Protein AF-A0A7H4N7N7-F1 (afdb_monomer_lite)

InterPro domains:
  IPR001460 Penicillin-binding protein, transpeptidase [PF00905] (52-76)
  IPR012338 Beta-lactamase/transpeptidase-like [G3DSA:3.40.710.10] (10-76)
  IPR012338 Beta-lactamase/transpeptidase-like [SSF56601] (3-76)
  IPR050515 Class D beta-lactamase/transpeptidase [PTHR30627] (1-75)

Sequence (76 aa):
MRKDRYGRVIEDISSTDSQAAHNLALSIDERLQALVYRELNNAVAFNKAESGTAVLVDVNTGEVLAMANSPSYNPK

pLDDT: mean 89.59, std 13.69, range [53.22, 98.75]

Organism: NCBI:txid1134687

Structure (mmCIF, N/CA/C/O backbone):
data_AF-A0A7H4N7N7-F1
#
_entry.id   AF-A0A7H4N7N7-F1
#
loop_
_atom_site.group_PDB
_atom_site.id
_atom_site.type_symbol
_atom_site.label_atom_id
_atom_site.label_alt_id
_atom_site.label_comp_id
_atom_site.label_asym_id
_atom_site.label_entity_id
_atom_site.labe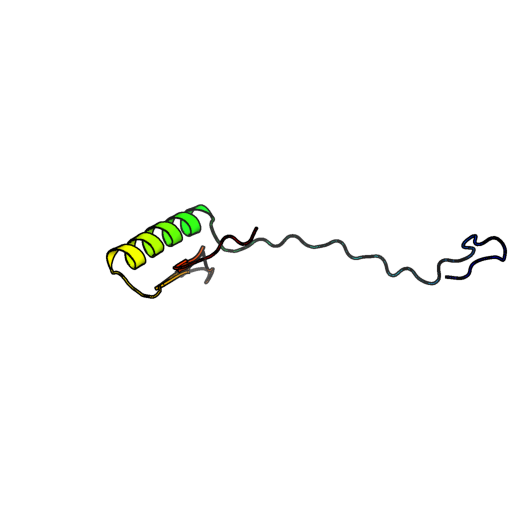l_seq_id
_atom_site.pdbx_PDB_ins_code
_atom_site.Cartn_x
_atom_site.Cartn_y
_atom_site.Cartn_z
_atom_site.occupancy
_atom_site.B_iso_or_equiv
_atom_site.auth_seq_id
_atom_site.auth_comp_id
_atom_site.auth_asym_id
_atom_site.auth_atom_id
_atom_site.pdbx_PDB_model_num
ATOM 1 N N . MET A 1 1 ? 42.982 12.701 -16.639 1.00 60.28 1 MET A N 1
ATOM 2 C CA . MET A 1 1 ? 42.984 13.993 -17.359 1.00 60.28 1 MET A CA 1
ATOM 3 C C . MET A 1 1 ? 44.394 14.554 -17.410 1.00 60.28 1 MET A C 1
ATOM 5 O O . MET A 1 1 ? 44.980 14.772 -16.353 1.00 60.28 1 MET A O 1
ATOM 9 N N . ARG A 1 2 ? 44.942 14.791 -18.606 1.00 53.22 2 ARG A N 1
ATOM 10 C CA . ARG A 1 2 ? 46.215 15.512 -18.775 1.00 53.22 2 ARG A CA 1
ATOM 11 C C . ARG A 1 2 ? 45.925 16.913 -19.318 1.00 53.22 2 ARG A C 1
ATOM 13 O O . ARG A 1 2 ? 45.296 17.047 -20.365 1.00 53.22 2 ARG A O 1
ATOM 20 N N . LYS A 1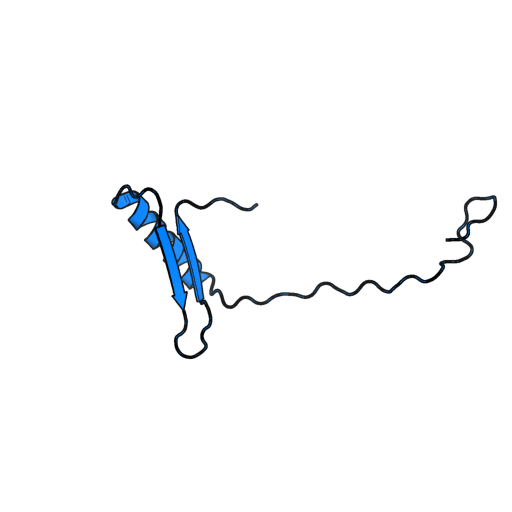 3 ? 46.335 17.952 -18.584 1.00 67.44 3 LYS A N 1
ATOM 21 C CA . LYS A 1 3 ? 46.157 19.365 -18.966 1.00 67.44 3 LYS A CA 1
ATOM 22 C C . LYS A 1 3 ? 47.496 19.982 -19.372 1.00 67.44 3 LYS A C 1
ATOM 24 O O . LYS A 1 3 ? 48.529 19.617 -18.815 1.00 67.44 3 LYS A O 1
ATOM 29 N N . ASP A 1 4 ? 47.480 20.894 -20.340 1.00 72.25 4 ASP A N 1
ATOM 30 C CA . ASP A 1 4 ? 48.644 21.693 -20.727 1.00 72.25 4 ASP A CA 1
ATOM 31 C C . ASP A 1 4 ? 48.948 22.806 -19.706 1.00 72.25 4 ASP A C 1
ATOM 33 O O . ASP A 1 4 ? 48.180 23.064 -18.776 1.00 72.25 4 ASP A O 1
ATOM 37 N N . ARG A 1 5 ? 50.073 23.507 -19.895 1.00 72.06 5 ARG A N 1
ATOM 38 C CA . ARG A 1 5 ? 50.494 24.639 -19.043 1.00 72.06 5 ARG A CA 1
ATOM 39 C C . ARG A 1 5 ? 49.577 25.871 -19.105 1.00 72.06 5 ARG A C 1
ATOM 41 O O . ARG A 1 5 ? 49.775 26.804 -18.337 1.00 72.06 5 ARG A O 1
ATOM 48 N N . TYR A 1 6 ? 48.607 25.889 -20.017 1.00 75.12 6 TYR A N 1
ATOM 49 C CA . TYR A 1 6 ? 47.570 26.912 -20.152 1.00 75.12 6 TYR A CA 1
ATOM 50 C C . TYR A 1 6 ? 46.200 26.407 -19.658 1.00 75.12 6 TYR A C 1
ATOM 52 O O . TYR A 1 6 ? 45.188 27.065 -19.887 1.00 75.12 6 TYR A O 1
ATOM 60 N N . GLY A 1 7 ? 46.152 25.247 -18.988 1.00 69.62 7 GLY A N 1
ATOM 61 C CA . GLY A 1 7 ? 44.941 24.657 -18.417 1.00 69.62 7 GLY A CA 1
ATOM 62 C C . GLY A 1 7 ? 44.033 23.935 -19.418 1.00 69.62 7 GLY A C 1
ATOM 63 O O . GLY A 1 7 ? 42.955 23.482 -19.028 1.00 69.62 7 GLY A O 1
ATOM 64 N N . ARG A 1 8 ? 44.443 23.793 -20.682 1.00 74.69 8 ARG A N 1
ATOM 65 C CA . ARG A 1 8 ? 43.661 23.136 -21.738 1.00 74.69 8 ARG A CA 1
ATOM 66 C C . ARG A 1 8 ? 43.804 21.626 -21.601 1.00 74.69 8 ARG A C 1
ATOM 68 O O . ARG A 1 8 ? 44.911 21.111 -21.462 1.00 74.69 8 ARG A O 1
ATOM 75 N N . VAL A 1 9 ? 42.687 20.910 -21.610 1.00 69.44 9 VAL A N 1
ATOM 76 C CA . VAL A 1 9 ? 42.678 19.443 -21.548 1.00 69.44 9 VAL A CA 1
ATOM 77 C C . VAL A 1 9 ? 43.183 18.911 -22.890 1.00 69.44 9 VAL A C 1
ATOM 79 O O . VAL A 1 9 ? 42.579 19.206 -23.915 1.00 69.44 9 VAL A O 1
ATOM 82 N N . ILE A 1 10 ? 44.304 18.182 -22.893 1.00 66.06 10 ILE A N 1
ATOM 83 C CA . ILE A 1 10 ? 44.875 17.593 -24.120 1.00 66.06 10 ILE A CA 1
ATOM 84 C C . ILE A 1 10 ? 44.392 16.149 -24.308 1.00 66.06 10 ILE A C 1
ATOM 86 O O . ILE A 1 10 ? 44.343 15.667 -25.433 1.00 66.06 10 ILE A O 1
ATOM 90 N N . GLU A 1 11 ? 44.024 15.448 -23.231 1.00 56.97 11 GLU A N 1
ATOM 91 C CA . GLU A 1 11 ? 43.660 14.031 -23.322 1.00 56.97 11 GLU A CA 1
ATOM 92 C C . GLU A 1 11 ? 42.692 13.615 -22.206 1.00 56.9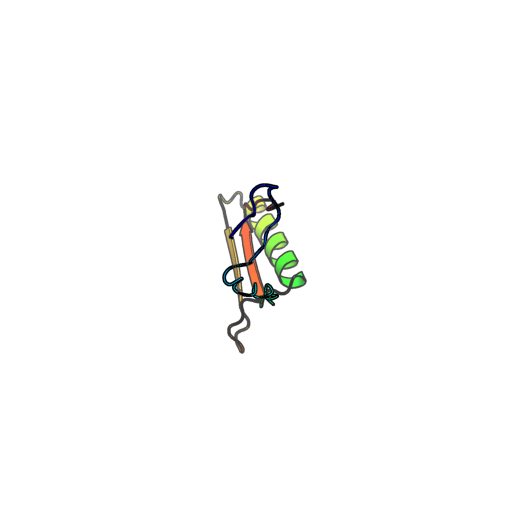7 11 GLU A C 1
ATOM 94 O O . GLU A 1 11 ? 42.978 13.799 -21.008 1.00 56.97 11 GLU A O 1
ATOM 99 N N . ASP A 1 12 ? 41.552 13.055 -22.621 1.00 58.62 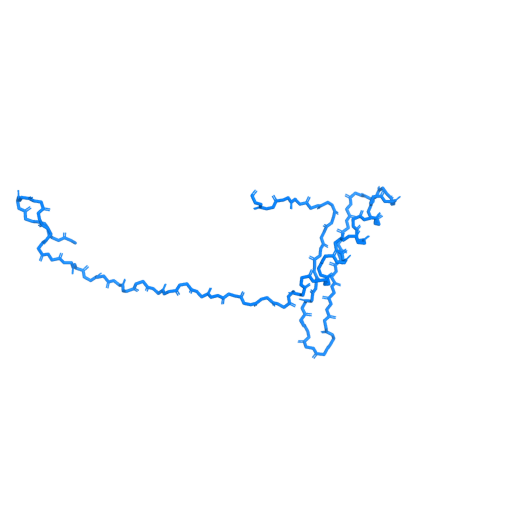12 ASP A N 1
ATOM 100 C CA . ASP A 1 12 ? 40.558 12.439 -21.746 1.00 58.62 12 ASP A CA 1
ATOM 101 C C . ASP A 1 12 ? 40.896 10.952 -21.597 1.00 58.62 12 ASP A C 1
ATOM 103 O O . ASP A 1 12 ? 40.779 10.151 -22.523 1.00 58.62 12 ASP A O 1
ATOM 107 N N . ILE A 1 13 ? 41.436 10.603 -20.433 1.00 61.88 13 ILE A N 1
ATOM 108 C CA . ILE A 1 13 ? 41.954 9.265 -20.148 1.00 61.88 13 ILE A CA 1
ATOM 109 C C . ILE A 1 13 ? 40.751 8.432 -19.708 1.00 61.88 13 ILE A C 1
ATOM 111 O O . ILE A 1 13 ? 40.295 8.599 -18.580 1.00 61.88 13 ILE A O 1
ATOM 115 N N . SER A 1 14 ? 40.226 7.616 -20.627 1.00 59.69 14 SER A N 1
ATOM 116 C CA . SER A 1 14 ? 39.112 6.672 -20.444 1.00 59.69 14 SER A CA 1
ATOM 117 C C . SER A 1 14 ? 37.914 7.236 -19.666 1.00 59.69 14 SER A C 1
ATOM 119 O O . SER A 1 14 ? 37.784 7.033 -18.459 1.00 59.69 14 SER A O 1
ATOM 121 N N . SER A 1 15 ? 37.001 7.898 -20.376 1.00 64.69 15 SER A N 1
ATOM 122 C CA . SER A 1 15 ? 35.631 8.063 -19.893 1.00 64.69 15 SER A CA 1
ATOM 123 C C . SER A 1 15 ? 34.933 6.711 -20.010 1.00 64.69 15 SER A C 1
ATOM 125 O O . SER A 1 15 ? 34.722 6.225 -21.118 1.00 64.69 15 SER A O 1
ATOM 127 N N . THR A 1 16 ? 34.594 6.076 -18.890 1.00 69.31 16 THR A N 1
ATOM 128 C CA . THR A 1 16 ? 33.575 5.023 -18.914 1.00 69.31 16 THR A CA 1
ATOM 129 C C . THR A 1 16 ? 32.263 5.692 -19.304 1.00 69.31 16 THR A C 1
ATOM 131 O O . THR A 1 16 ? 31.827 6.610 -18.607 1.00 69.31 16 THR A O 1
ATOM 134 N N . ASP A 1 17 ? 31.646 5.273 -20.409 1.00 75.69 17 ASP A N 1
ATOM 135 C CA . ASP A 1 17 ? 30.337 5.792 -20.801 1.00 75.69 17 ASP A CA 1
ATOM 136 C C . ASP A 1 17 ? 29.343 5.613 -19.647 1.00 75.69 17 ASP A C 1
ATOM 138 O O . ASP A 1 17 ? 29.213 4.531 -19.063 1.00 75.69 17 ASP A O 1
ATOM 142 N N . SER A 1 18 ? 28.657 6.696 -19.282 1.00 77.25 18 SER A N 1
ATOM 143 C CA . SER A 1 18 ? 27.601 6.635 -18.278 1.00 77.25 18 SER A CA 1
ATOM 144 C C . SER A 1 18 ? 26.451 5.791 -18.824 1.00 77.25 18 SER A C 1
ATOM 146 O O . SER A 1 18 ? 25.973 6.030 -19.934 1.00 77.25 18 SER A O 1
ATOM 148 N N . GLN A 1 19 ? 25.996 4.801 -18.056 1.00 82.25 19 GLN A N 1
ATOM 149 C CA . GLN A 1 19 ? 24.786 4.071 -18.413 1.00 82.25 19 GLN A CA 1
ATOM 150 C C . GLN A 1 19 ? 23.559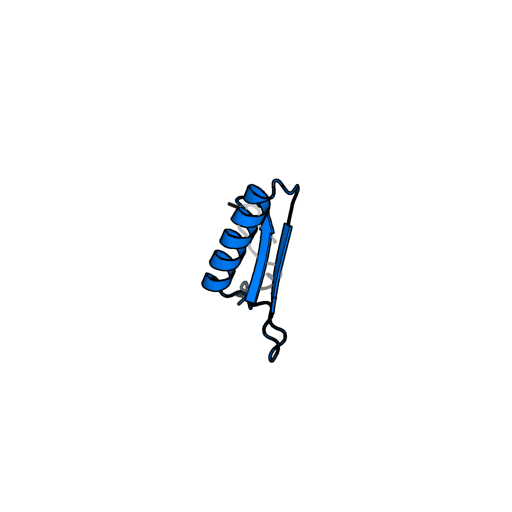 4.924 -18.103 1.00 82.25 19 GLN A C 1
ATOM 152 O O . GLN A 1 19 ? 23.429 5.469 -17.005 1.00 82.25 19 GLN A O 1
ATOM 157 N N . ALA A 1 20 ? 22.648 5.012 -19.070 1.00 85.81 20 ALA A N 1
ATOM 158 C CA . ALA A 1 20 ? 21.371 5.675 -18.869 1.00 85.81 20 ALA A CA 1
ATOM 159 C C . ALA A 1 20 ? 20.601 5.012 -17.714 1.00 85.81 20 ALA A C 1
ATOM 161 O O . ALA A 1 20 ? 20.576 3.786 -17.575 1.00 85.81 20 ALA A O 1
ATOM 162 N N . ALA A 1 21 ? 19.967 5.839 -16.882 1.00 87.62 21 ALA A N 1
ATOM 163 C CA . ALA A 1 21 ? 19.083 5.351 -15.836 1.00 87.62 21 ALA A CA 1
ATOM 164 C C . ALA A 1 21 ? 17.912 4.571 -16.451 1.00 87.62 21 ALA A C 1
ATOM 166 O O . ALA A 1 21 ? 17.420 4.902 -17.531 1.00 87.62 21 ALA A O 1
ATOM 167 N N . HIS A 1 22 ? 17.464 3.541 -15.741 1.00 91.25 22 HIS A N 1
ATOM 168 C CA . HIS A 1 22 ? 16.352 2.709 -16.178 1.00 91.25 22 HIS A CA 1
ATOM 169 C C . HIS A 1 22 ? 15.067 3.178 -15.503 1.00 91.25 22 HIS A C 1
ATOM 171 O O . HIS A 1 22 ? 15.060 3.503 -14.315 1.00 91.25 22 HIS A O 1
ATOM 177 N N . ASN A 1 23 ? 13.972 3.173 -16.258 1.00 95.69 23 ASN A N 1
ATOM 178 C CA . ASN A 1 23 ? 12.646 3.349 -15.684 1.00 95.69 23 ASN A CA 1
ATOM 179 C C . ASN A 1 23 ? 12.229 2.063 -14.962 1.00 95.69 23 ASN A C 1
ATOM 181 O O . ASN A 1 23 ? 12.480 0.964 -15.458 1.00 95.69 23 ASN A O 1
ATOM 185 N N . LEU A 1 24 ? 11.560 2.211 -13.819 1.00 95.88 24 LEU A N 1
ATOM 186 C CA . LEU A 1 24 ? 10.982 1.104 -13.065 1.00 95.88 24 LEU A CA 1
ATOM 187 C C . LEU A 1 24 ? 9.457 1.178 -13.149 1.00 95.88 24 LEU A C 1
ATOM 189 O O . LEU A 1 24 ? 8.860 2.167 -12.725 1.00 95.88 24 LEU A O 1
ATOM 193 N N . ALA A 1 25 ? 8.838 0.126 -13.677 1.00 97.31 25 ALA A N 1
ATOM 194 C CA . ALA A 1 25 ? 7.403 -0.085 -13.554 1.00 97.31 25 ALA A CA 1
ATOM 195 C C . ALA A 1 25 ? 7.129 -0.865 -12.263 1.00 97.31 25 ALA A C 1
ATOM 197 O O . ALA A 1 25 ? 7.762 -1.889 -12.010 1.00 97.31 25 ALA A O 1
ATOM 198 N N . LEU A 1 26 ? 6.212 -0.361 -11.440 1.00 98.06 26 LEU A N 1
ATOM 199 C CA . LEU A 1 26 ? 5.777 -1.032 -10.218 1.00 98.06 26 LEU A CA 1
ATOM 200 C C . LEU A 1 26 ? 4.546 -1.894 -10.500 1.00 98.06 26 LEU A C 1
ATOM 202 O O . LEU A 1 26 ? 3.779 -1.602 -11.413 1.00 98.06 26 LEU A O 1
ATOM 206 N N . SER A 1 27 ? 4.321 -2.896 -9.652 1.00 98.44 27 SER A N 1
ATOM 207 C CA . SER A 1 27 ? 3.069 -3.662 -9.620 1.00 98.44 27 SER A CA 1
ATOM 208 C C . SER A 1 27 ? 1.901 -2.897 -8.980 1.00 98.44 27 SER A C 1
ATOM 210 O O . SER A 1 27 ? 0.755 -3.327 -9.064 1.00 98.44 27 SER A O 1
ATOM 21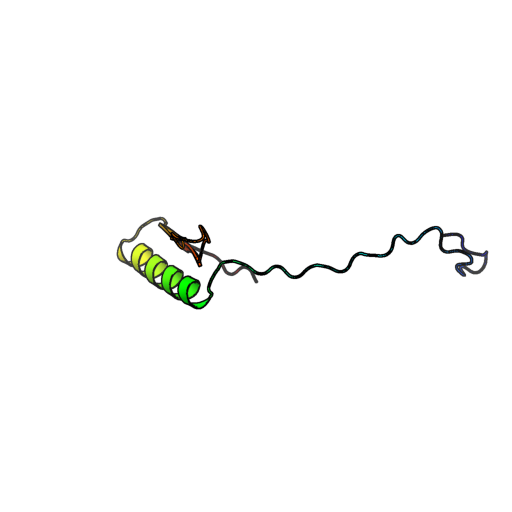2 N N . ILE A 1 28 ? 2.190 -1.778 -8.308 1.00 98.38 28 ILE A N 1
ATOM 213 C CA . ILE A 1 28 ? 1.201 -0.972 -7.593 1.00 98.38 28 ILE A CA 1
ATOM 214 C C . ILE A 1 28 ? 0.260 -0.292 -8.594 1.00 98.38 28 ILE A C 1
ATOM 216 O O . ILE A 1 28 ? 0.701 0.507 -9.421 1.00 98.38 28 ILE A O 1
ATOM 220 N N . ASP A 1 29 ? -1.043 -0.542 -8.466 1.00 98.50 29 ASP A N 1
ATOM 221 C CA . ASP A 1 29 ? -2.079 0.237 -9.147 1.00 98.50 29 ASP A CA 1
ATOM 222 C C . ASP A 1 29 ? -2.409 1.466 -8.291 1.00 98.50 29 ASP A C 1
ATOM 224 O O . ASP A 1 29 ? -2.866 1.355 -7.152 1.00 98.50 29 ASP A O 1
ATOM 228 N N . GLU A 1 30 ? -2.202 2.660 -8.845 1.00 98.25 30 GLU A N 1
ATOM 229 C CA . GLU A 1 30 ? -2.398 3.934 -8.144 1.00 98.25 30 GLU A CA 1
ATOM 230 C C . GLU A 1 30 ? -3.829 4.122 -7.603 1.00 98.25 30 GLU A C 1
ATOM 232 O O . GLU A 1 30 ? -4.030 4.702 -6.533 1.00 98.25 30 GLU A O 1
ATOM 237 N N . ARG A 1 31 ? -4.844 3.593 -8.293 1.00 98.50 31 ARG A N 1
ATOM 238 C CA . ARG A 1 31 ? -6.251 3.721 -7.884 1.00 98.50 31 ARG A CA 1
ATOM 239 C C . ARG A 1 31 ? -6.545 2.821 -6.691 1.00 98.50 31 ARG A C 1
ATOM 241 O O . ARG A 1 31 ? -7.211 3.252 -5.748 1.00 98.50 31 ARG A O 1
ATOM 248 N N . LEU A 1 32 ? -6.039 1.586 -6.724 1.00 98.56 32 LEU A N 1
ATOM 249 C CA . LEU A 1 32 ? -6.140 0.654 -5.599 1.00 98.56 32 LEU A CA 1
ATOM 250 C C . LEU A 1 32 ? -5.338 1.165 -4.402 1.00 98.56 32 LEU A C 1
ATOM 252 O O . LEU A 1 32 ? -5.838 1.140 -3.280 1.00 98.56 32 LEU A O 1
ATOM 256 N N . GLN A 1 33 ? -4.150 1.717 -4.640 1.00 98.56 33 GLN A N 1
ATOM 257 C CA . GLN A 1 33 ? -3.320 2.344 -3.618 1.00 98.56 33 GLN A CA 1
ATOM 258 C C . GLN A 1 33 ? -4.055 3.489 -2.908 1.00 98.56 33 GLN A C 1
ATOM 260 O O . GLN A 1 33 ? -4.093 3.528 -1.676 1.00 98.56 33 GLN A O 1
ATOM 265 N N . ALA A 1 34 ? -4.683 4.394 -3.664 1.00 98.44 34 ALA A N 1
ATOM 266 C CA . ALA A 1 34 ? -5.448 5.508 -3.107 1.00 98.44 34 ALA A CA 1
ATOM 267 C C . ALA A 1 34 ? -6.664 5.035 -2.293 1.00 98.44 34 ALA A C 1
ATOM 269 O O . ALA A 1 34 ? -6.945 5.579 -1.222 1.00 98.44 34 ALA A O 1
ATOM 270 N N . LEU A 1 35 ? -7.370 4.006 -2.776 1.00 98.62 35 LEU A N 1
ATOM 271 C CA . LEU A 1 35 ? -8.481 3.379 -2.059 1.00 98.62 35 LEU A CA 1
ATOM 272 C C . LEU A 1 35 ? -8.011 2.766 -0.733 1.00 98.62 35 LEU A C 1
ATOM 274 O O . LEU A 1 35 ? -8.549 3.108 0.317 1.00 98.62 35 LEU A O 1
ATOM 278 N N . VAL A 1 36 ? -6.989 1.906 -0.770 1.00 98.62 36 VAL A N 1
ATOM 279 C CA . VAL A 1 36 ? -6.461 1.209 0.413 1.00 98.62 36 VAL A CA 1
ATOM 280 C C . VAL A 1 36 ? -5.955 2.201 1.456 1.00 98.62 36 VAL A C 1
ATOM 282 O O . VAL A 1 36 ? -6.292 2.067 2.630 1.00 98.62 36 VAL A O 1
ATOM 285 N N . TYR A 1 37 ? -5.207 3.229 1.044 1.00 98.44 37 TYR A N 1
ATOM 286 C CA . TYR A 1 37 ? -4.740 4.271 1.956 1.00 98.44 37 TYR A CA 1
ATOM 287 C C . TYR A 1 37 ? -5.901 5.003 2.637 1.00 98.44 37 TYR A C 1
ATOM 289 O O . TYR A 1 37 ? -5.891 5.160 3.858 1.00 98.44 37 TYR A O 1
ATOM 297 N N . ARG A 1 38 ? -6.918 5.422 1.872 1.00 98.50 38 ARG A N 1
ATOM 298 C CA . ARG A 1 38 ? -8.072 6.148 2.414 1.00 98.50 38 ARG A CA 1
ATOM 299 C C . ARG A 1 38 ? -8.820 5.318 3.453 1.00 98.50 38 ARG A C 1
ATOM 301 O O . ARG A 1 38 ? -9.078 5.816 4.547 1.00 98.50 38 ARG A O 1
ATOM 308 N N . GLU A 1 39 ? -9.150 4.070 3.128 1.00 98.62 39 GLU A N 1
ATOM 309 C CA . GLU A 1 39 ? -9.904 3.208 4.044 1.00 98.62 39 GLU A CA 1
ATOM 310 C C . GLU A 1 39 ? -9.078 2.835 5.281 1.00 98.62 39 GLU A C 1
ATOM 312 O O . GLU A 1 39 ? -9.595 2.891 6.397 1.00 98.62 39 GLU A O 1
ATOM 317 N N . LEU A 1 40 ? -7.780 2.548 5.119 1.00 98.75 40 LEU A N 1
ATOM 318 C CA . LEU A 1 40 ? -6.883 2.285 6.246 1.00 98.75 40 LEU A CA 1
ATOM 319 C C . LEU A 1 40 ? -6.778 3.499 7.174 1.00 98.75 40 LEU A C 1
ATOM 321 O O . LEU A 1 40 ? -6.885 3.357 8.390 1.00 98.75 40 LEU A O 1
ATOM 325 N N . ASN A 1 41 ? -6.596 4.694 6.612 1.00 98.50 41 ASN A N 1
ATOM 326 C CA . ASN A 1 41 ? -6.474 5.919 7.390 1.00 98.50 41 ASN A CA 1
ATOM 327 C C . ASN A 1 41 ? -7.767 6.238 8.155 1.00 98.50 41 ASN A C 1
ATOM 329 O O . ASN A 1 41 ? -7.718 6.572 9.339 1.00 98.50 41 ASN A O 1
ATOM 333 N N . ASN A 1 42 ? -8.923 6.062 7.508 1.00 98.56 42 ASN A N 1
ATOM 334 C CA . ASN A 1 42 ? -10.228 6.196 8.152 1.00 98.56 42 ASN A CA 1
ATOM 335 C C . ASN A 1 42 ? -10.401 5.181 9.289 1.00 98.56 42 ASN A C 1
ATOM 337 O O . ASN A 1 42 ? -10.849 5.552 10.372 1.00 98.56 42 ASN A O 1
ATOM 341 N N . ALA A 1 43 ? -10.025 3.918 9.070 1.00 98.69 43 ALA A N 1
ATOM 342 C CA . ALA A 1 43 ? -10.146 2.863 10.070 1.00 98.69 43 ALA A CA 1
ATOM 343 C C . ALA A 1 43 ? -9.238 3.105 11.284 1.00 98.69 43 ALA A C 1
ATOM 345 O O . ALA A 1 43 ? -9.698 2.972 12.419 1.00 98.69 43 ALA A O 1
ATOM 346 N N . VAL A 1 44 ? -7.978 3.498 11.075 1.00 98.69 44 VAL A N 1
ATOM 347 C CA . VAL A 1 44 ? -7.045 3.831 12.165 1.00 98.69 44 VAL A CA 1
ATOM 348 C C . VAL A 1 44 ? -7.577 5.008 12.985 1.00 98.69 44 VAL A C 1
ATOM 350 O O . VAL A 1 44 ? -7.649 4.912 14.212 1.00 98.69 44 VAL A O 1
ATOM 353 N N . ALA A 1 45 ? -8.041 6.073 12.321 1.00 98.38 45 ALA A N 1
ATOM 354 C CA . ALA A 1 45 ? -8.601 7.248 12.986 1.00 98.38 45 ALA A CA 1
ATOM 355 C C . ALA A 1 45 ? -9.887 6.928 13.766 1.00 98.38 45 ALA A C 1
ATOM 357 O O . ALA A 1 45 ? -10.012 7.297 14.934 1.00 98.38 45 ALA A O 1
ATOM 358 N N . PHE A 1 46 ? -10.829 6.210 13.146 1.00 98.62 46 PHE A N 1
ATOM 359 C CA . PHE A 1 46 ? -12.105 5.837 13.762 1.00 98.62 46 PHE A CA 1
ATOM 360 C C . PHE A 1 46 ? -11.907 4.982 15.017 1.00 98.62 46 PHE A C 1
ATOM 362 O O . PHE A 1 46 ? -12.547 5.221 16.041 1.00 98.62 46 PHE A O 1
ATOM 369 N N . ASN A 1 47 ? -10.985 4.019 14.959 1.00 98.56 47 ASN A N 1
ATOM 370 C CA . ASN A 1 47 ? -10.710 3.113 16.072 1.00 98.56 47 ASN A CA 1
ATOM 371 C C . ASN A 1 47 ? -9.718 3.679 17.095 1.00 98.56 47 ASN A C 1
ATOM 373 O O . ASN A 1 47 ? -9.450 3.017 18.096 1.00 98.56 47 ASN A O 1
ATOM 377 N N . LYS A 1 48 ? -9.171 4.883 16.870 1.00 98.06 48 LYS A N 1
ATOM 378 C CA . LYS A 1 48 ? -8.094 5.466 17.689 1.00 98.06 48 LYS A CA 1
ATOM 379 C C . LYS A 1 48 ? -6.912 4.500 17.854 1.00 98.06 48 LYS A C 1
ATOM 381 O O . LYS A 1 48 ? -6.324 4.410 18.931 1.00 98.06 48 LYS A O 1
ATOM 386 N N . ALA A 1 49 ? -6.607 3.744 16.802 1.00 98.62 49 ALA A N 1
ATOM 387 C CA . ALA A 1 49 ? -5.469 2.840 16.797 1.00 98.62 49 ALA A CA 1
ATOM 388 C C . ALA A 1 49 ? -4.167 3.647 16.714 1.00 98.62 49 ALA A C 1
ATOM 390 O O . ALA A 1 49 ? -4.137 4.729 16.131 1.00 98.62 49 ALA A O 1
ATOM 391 N N . GLU A 1 50 ? -3.085 3.108 17.273 1.00 98.44 50 GLU A N 1
ATOM 392 C CA . GLU A 1 50 ? -1.758 3.719 17.146 1.00 98.44 50 GLU A CA 1
ATOM 393 C C . GLU A 1 50 ? -1.275 3.696 15.690 1.00 98.44 50 GLU A C 1
ATOM 395 O O . GLU A 1 50 ? -0.734 4.680 15.188 1.00 98.44 50 GLU A O 1
ATOM 400 N N . SER A 1 51 ? -1.487 2.571 15.001 1.00 98.44 51 SER A N 1
ATOM 401 C CA . SER A 1 51 ? -1.120 2.399 13.600 1.00 98.44 51 SER A CA 1
ATOM 402 C C . SER A 1 51 ? -1.887 1.250 12.937 1.00 98.44 51 SER A C 1
ATOM 404 O O . SER A 1 51 ? -2.594 0.482 13.593 1.00 98.44 51 SER A O 1
ATOM 406 N N . GLY A 1 52 ? -1.743 1.132 11.618 1.00 98.31 52 GLY A N 1
ATOM 407 C CA . GLY A 1 52 ? -2.251 0.023 10.823 1.00 98.31 52 GLY A CA 1
ATOM 408 C C . GLY A 1 52 ? -1.482 -0.141 9.514 1.00 98.31 52 GLY A C 1
ATOM 409 O O . GLY A 1 52 ? -0.850 0.792 9.015 1.00 98.31 52 GLY A O 1
ATOM 410 N N . THR A 1 53 ? -1.537 -1.341 8.941 1.00 98.38 53 THR A N 1
ATOM 411 C CA . THR A 1 53 ? -0.957 -1.665 7.631 1.00 98.38 53 THR A CA 1
ATOM 412 C C . THR A 1 53 ? -1.940 -2.510 6.834 1.00 98.38 53 THR A C 1
ATOM 414 O O . THR A 1 53 ? -2.602 -3.384 7.391 1.00 98.38 53 THR A O 1
ATOM 417 N N . ALA A 1 54 ? -2.029 -2.253 5.533 1.00 98.44 54 ALA A N 1
ATOM 418 C CA . ALA A 1 54 ? -2.845 -3.011 4.598 1.00 98.44 54 ALA A CA 1
ATOM 419 C C . ALA A 1 54 ? -2.029 -3.355 3.347 1.00 98.44 54 ALA A C 1
ATOM 421 O O . ALA A 1 54 ? -1.311 -2.507 2.815 1.00 98.44 54 ALA A O 1
ATOM 422 N N . VAL A 1 55 ? -2.159 -4.598 2.879 1.00 98.44 55 VAL A N 1
ATOM 423 C CA . VAL A 1 55 ? -1.496 -5.113 1.675 1.00 98.44 55 VAL A CA 1
ATOM 424 C C . VAL A 1 55 ? -2.538 -5.822 0.817 1.00 98.44 55 VAL A C 1
ATOM 426 O O . VAL A 1 55 ? -3.288 -6.657 1.319 1.00 98.44 55 VAL A O 1
ATOM 429 N N . LEU A 1 56 ? -2.580 -5.485 -0.470 1.00 98.56 56 LEU A N 1
ATOM 430 C CA . LEU A 1 56 ? -3.437 -6.106 -1.472 1.00 98.56 56 LEU A CA 1
ATOM 431 C C . LEU A 1 56 ? -2.567 -6.799 -2.522 1.00 98.56 56 LEU A C 1
ATOM 433 O O . LEU A 1 56 ? -1.667 -6.178 -3.086 1.00 98.56 56 LEU A O 1
ATOM 437 N N . VAL A 1 57 ? -2.860 -8.071 -2.788 1.00 98.56 57 VAL A N 1
ATOM 438 C CA . VAL A 1 57 ? -2.065 -8.942 -3.663 1.00 98.56 57 VAL A CA 1
ATOM 439 C C . VAL A 1 57 ? -2.970 -9.593 -4.709 1.00 98.56 57 VAL A C 1
ATOM 441 O O . VAL A 1 57 ? -4.065 -10.047 -4.369 1.00 98.56 57 VAL A O 1
ATOM 444 N N . ASP A 1 58 ? -2.516 -9.662 -5.961 1.00 98.38 58 ASP A N 1
ATOM 445 C CA . ASP A 1 58 ? -3.130 -10.512 -6.984 1.00 98.38 58 ASP A CA 1
ATOM 446 C C . ASP A 1 58 ? -2.725 -11.972 -6.744 1.00 98.38 58 ASP A C 1
ATOM 448 O O . ASP A 1 58 ? -1.548 -12.331 -6.779 1.00 98.38 58 ASP A O 1
ATOM 452 N N . VAL A 1 59 ? -3.709 -12.832 -6.491 1.00 98.25 59 VAL A N 1
ATOM 453 C CA . VAL A 1 59 ? -3.481 -14.245 -6.157 1.00 98.25 59 VAL A CA 1
ATOM 454 C C . VAL A 1 59 ? -2.973 -15.086 -7.331 1.00 98.25 59 VAL A C 1
ATOM 456 O O . VAL A 1 59 ? -2.420 -16.159 -7.105 1.00 98.25 59 VAL A O 1
ATOM 459 N N . ASN A 1 60 ? -3.159 -14.628 -8.569 1.00 98.50 60 ASN A N 1
ATOM 460 C CA . ASN A 1 60 ? -2.754 -15.362 -9.765 1.00 98.50 60 ASN A CA 1
ATOM 461 C C . ASN A 1 60 ? -1.318 -15.024 -10.173 1.00 98.50 60 ASN A C 1
ATOM 463 O O . ASN A 1 60 ? -0.595 -15.913 -10.620 1.00 98.50 60 ASN A O 1
ATOM 467 N N . THR A 1 61 ? -0.907 -13.757 -10.031 1.00 98.06 61 THR A N 1
ATOM 468 C CA . THR A 1 61 ? 0.432 -13.288 -10.438 1.00 98.06 61 THR A CA 1
ATOM 469 C C . THR A 1 61 ? 1.410 -13.148 -9.272 1.00 98.06 61 THR A C 1
ATOM 471 O O . THR A 1 61 ? 2.621 -13.159 -9.484 1.00 98.06 61 THR A O 1
ATOM 474 N N . GLY A 1 62 ? 0.910 -13.044 -8.036 1.00 98.12 62 GLY A N 1
ATOM 475 C CA . GLY A 1 62 ? 1.711 -12.749 -6.846 1.00 98.12 62 GLY A CA 1
ATOM 476 C C . GLY A 1 62 ? 2.108 -11.275 -6.722 1.00 98.12 62 GLY A C 1
ATOM 477 O O . GLY A 1 62 ? 2.889 -10.919 -5.840 1.00 98.12 62 GLY A O 1
ATOM 478 N N . GLU A 1 63 ? 1.592 -10.410 -7.594 1.00 98.56 63 GLU A N 1
ATOM 479 C CA . GLU A 1 63 ? 1.898 -8.985 -7.600 1.00 98.56 63 GLU A CA 1
ATOM 480 C C . GLU A 1 63 ? 1.253 -8.254 -6.423 1.00 98.56 63 GLU A C 1
ATOM 482 O O . GLU A 1 63 ? 0.084 -8.464 -6.096 1.00 98.56 63 GLU A O 1
ATOM 487 N N . VAL A 1 64 ? 1.998 -7.333 -5.809 1.00 98.62 64 VAL A N 1
ATOM 488 C CA . VAL A 1 64 ? 1.442 -6.410 -4.814 1.00 98.62 64 VAL A CA 1
ATOM 489 C C . VAL A 1 64 ? 0.793 -5.247 -5.553 1.00 98.62 64 VAL A C 1
ATOM 491 O O . VAL A 1 64 ? 1.493 -4.421 -6.137 1.00 98.62 64 VAL A O 1
ATOM 494 N N . LEU A 1 65 ? -0.534 -5.174 -5.505 1.00 98.62 65 LEU A N 1
ATOM 495 C CA . LEU A 1 65 ? -1.323 -4.144 -6.182 1.00 98.62 65 LEU A CA 1
ATOM 496 C C . LEU A 1 65 ? -1.457 -2.865 -5.349 1.00 98.62 65 LEU A C 1
ATOM 498 O O . LEU A 1 65 ? -1.601 -1.781 -5.907 1.00 98.62 65 LEU A O 1
ATOM 502 N N . ALA A 1 66 ? -1.424 -2.984 -4.019 1.00 98.69 66 ALA A N 1
ATOM 503 C CA . ALA A 1 66 ? -1.404 -1.847 -3.104 1.00 98.69 66 ALA A CA 1
ATOM 504 C C . ALA A 1 66 ? -0.757 -2.221 -1.764 1.00 98.69 66 ALA A C 1
ATOM 506 O O . ALA A 1 66 ? -0.906 -3.340 -1.272 1.00 98.69 66 ALA A O 1
ATOM 507 N N . MET A 1 67 ? -0.071 -1.265 -1.147 1.00 98.44 67 MET A N 1
ATOM 508 C CA . MET A 1 67 ? 0.527 -1.396 0.179 1.00 98.44 67 MET A CA 1
ATOM 509 C C . MET A 1 67 ? 0.498 -0.042 0.880 1.00 98.44 67 MET A C 1
ATOM 511 O O . MET A 1 67 ? 1.106 0.915 0.406 1.00 98.44 67 MET A O 1
ATOM 515 N N . ALA A 1 68 ? -0.184 0.051 2.017 1.00 98.38 68 ALA A N 1
ATOM 516 C CA . ALA A 1 68 ? -0.309 1.299 2.760 1.00 98.38 68 ALA A CA 1
ATOM 517 C C . ALA A 1 68 ? -0.110 1.090 4.260 1.00 98.38 68 ALA A C 1
ATOM 519 O O . ALA A 1 68 ? -0.479 0.058 4.820 1.00 98.38 68 ALA A O 1
ATOM 520 N N . ASN A 1 69 ? 0.418 2.120 4.909 1.00 98.25 69 ASN A N 1
ATOM 521 C CA . ASN A 1 69 ? 0.500 2.263 6.353 1.00 98.25 69 ASN A CA 1
ATOM 522 C C . ASN A 1 69 ? -0.234 3.539 6.793 1.00 98.25 69 ASN A C 1
ATOM 524 O O . ASN A 1 69 ? -0.295 4.520 6.051 1.00 98.25 69 ASN A O 1
ATOM 528 N N . SER A 1 70 ? -0.778 3.539 8.007 1.00 98.00 70 SER A N 1
ATOM 529 C CA . SER A 1 70 ? -1.248 4.750 8.685 1.00 98.00 70 SER A CA 1
ATOM 530 C C . SER A 1 70 ? -0.750 4.731 10.138 1.00 98.00 70 SER A C 1
ATOM 532 O O . SER A 1 70 ? -0.852 3.679 10.771 1.00 98.00 70 SER A O 1
ATOM 534 N N . PRO A 1 71 ? -0.188 5.834 10.668 1.00 95.94 71 PRO A N 1
ATOM 535 C CA . PRO A 1 71 ? 0.085 7.088 9.964 1.00 95.94 71 PRO A CA 1
ATOM 536 C C . PRO A 1 71 ? 1.178 6.938 8.885 1.00 95.94 71 PRO A C 1
ATOM 538 O O . PRO A 1 71 ? 2.026 6.049 8.950 1.00 95.94 71 PRO A O 1
ATOM 541 N N . SER A 1 72 ? 1.140 7.815 7.880 1.00 94.38 72 SER A N 1
ATOM 542 C CA . SER A 1 72 ? 2.147 7.924 6.811 1.00 94.38 72 SER A CA 1
ATOM 543 C C . SER A 1 72 ? 2.626 9.377 6.686 1.00 94.38 72 SER A C 1
ATOM 545 O O . SER A 1 72 ? 2.160 10.246 7.423 1.00 94.38 72 SER A O 1
ATOM 547 N N . TYR A 1 73 ? 3.564 9.653 5.781 1.00 92.81 73 TYR A N 1
ATOM 548 C CA . TYR A 1 73 ? 4.200 10.963 5.612 1.00 92.81 73 TYR A CA 1
ATOM 549 C C . TYR A 1 73 ? 4.157 11.431 4.152 1.00 92.81 73 TYR A C 1
ATOM 551 O O . TYR A 1 73 ? 3.947 10.636 3.238 1.00 92.81 73 TYR A O 1
ATOM 559 N N . ASN A 1 74 ? 4.366 12.731 3.927 1.00 91.81 74 ASN A N 1
ATOM 560 C CA . ASN A 1 74 ? 4.572 13.274 2.585 1.00 91.81 74 ASN A CA 1
ATOM 561 C C . ASN A 1 74 ? 6.059 13.121 2.203 1.00 91.81 74 ASN A C 1
ATOM 563 O O . ASN A 1 74 ? 6.894 13.715 2.882 1.00 91.81 74 ASN A O 1
ATOM 567 N N . PRO A 1 75 ? 6.411 12.338 1.166 1.00 90.19 75 PRO A N 1
ATOM 568 C CA . PRO A 1 75 ? 7.804 12.061 0.812 1.00 90.19 75 PRO A CA 1
ATOM 569 C C . PRO A 1 75 ? 8.462 13.135 -0.070 1.00 90.19 75 PRO A C 1
ATOM 571 O O . PRO A 1 75 ? 9.587 12.925 -0.521 1.00 90.19 75 PRO A O 1
ATOM 574 N N . LYS A 1 76 ? 7.748 14.218 -0.394 1.00 73.00 76 LYS A N 1
ATOM 575 C CA . LYS A 1 76 ? 8.218 15.298 -1.272 1.00 73.00 76 LYS A CA 1
ATOM 576 C C . LYS A 1 76 ? 9.031 16.352 -0.536 1.00 73.00 76 LYS A C 1
ATOM 578 O O . LYS A 1 76 ? 8.681 16.666 0.621 1.00 73.00 76 LYS A O 1
#

Radius of gyration: 24.49 Å; chains: 1; bounding box: 63×42×42 Å

Secondary structure (DSSP, 8-state):
-EE-TTS-EEE----PPPPPPPP---S--HHHHHHHHHHHHHHHHHHT-S-EEEEEE-TTT--EEEEEEES-----

Foldseek 3Di:
DDADPVRHDPDDDDDPDDDDDDDDDALADPVVQVVVQVVLQVVCVVVVNPKDKDWDADPVPRGTHYIDMPPDDDPD